Protein AF-A0AAV5C8Y2-F1 (afdb_monomer)

pLDDT: mean 74.1, std 15.69, range [36.94, 90.38]

Mean predicted aligned error: 15.04 Å

Structure (mmCIF, N/CA/C/O backbone):
data_AF-A0AAV5C8Y2-F1
#
_entry.id   AF-A0AAV5C8Y2-F1
#
loop_
_atom_site.group_PDB
_atom_site.id
_atom_site.type_symbol
_atom_site.label_atom_id
_atom_site.label_alt_id
_atom_site.label_comp_id
_atom_site.label_asym_id
_atom_site.label_entity_id
_atom_site.label_seq_id
_atom_site.pdbx_PDB_ins_code
_atom_site.Cartn_x
_atom_site.Cartn_y
_atom_site.Cartn_z
_atom_site.occupancy
_atom_site.B_iso_or_equiv
_atom_site.auth_seq_id
_atom_site.auth_comp_id
_atom_site.auth_asym_id
_atom_site.auth_atom_id
_atom_site.pdbx_PDB_model_num
ATOM 1 N N . MET A 1 1 ? 33.428 60.143 -12.834 1.00 36.94 1 MET A N 1
ATOM 2 C CA . MET A 1 1 ? 32.343 59.243 -12.387 1.00 36.94 1 MET A CA 1
ATOM 3 C C . MET A 1 1 ? 32.954 57.885 -12.082 1.00 36.94 1 MET A C 1
ATOM 5 O O . MET A 1 1 ? 33.354 57.194 -13.006 1.00 36.94 1 MET A O 1
ATOM 9 N N . ALA A 1 2 ? 33.128 57.562 -10.800 1.00 45.06 2 ALA A N 1
ATOM 10 C CA . ALA A 1 2 ? 33.667 56.280 -10.350 1.00 45.06 2 ALA A CA 1
ATOM 11 C C . ALA A 1 2 ? 32.510 55.291 -10.149 1.00 45.06 2 ALA A C 1
ATOM 13 O O . ALA A 1 2 ? 31.563 55.606 -9.432 1.00 45.06 2 ALA A O 1
ATOM 14 N N . LEU A 1 3 ? 32.574 54.118 -10.779 1.00 49.97 3 LEU A N 1
ATOM 15 C CA . LEU A 1 3 ? 31.642 53.020 -10.529 1.00 49.97 3 LEU A CA 1
ATOM 16 C C . LEU A 1 3 ? 32.333 52.011 -9.611 1.00 49.97 3 LEU A C 1
ATOM 18 O O . LEU A 1 3 ? 33.263 51.317 -10.014 1.00 49.97 3 LEU A O 1
ATOM 22 N N . ALA A 1 4 ? 31.891 51.971 -8.356 1.00 48.19 4 ALA A N 1
ATOM 23 C CA . ALA A 1 4 ? 32.294 50.967 -7.385 1.00 48.19 4 ALA A CA 1
ATOM 24 C C . ALA A 1 4 ? 31.597 49.637 -7.712 1.00 48.19 4 ALA A C 1
ATOM 26 O O . ALA A 1 4 ? 30.372 49.545 -7.676 1.00 48.19 4 ALA A O 1
ATOM 27 N N . CYS A 1 5 ? 32.375 48.603 -8.028 1.00 45.62 5 CYS A N 1
ATOM 28 C CA . CYS A 1 5 ? 31.875 47.246 -8.217 1.00 45.62 5 CYS A CA 1
ATOM 29 C C . CYS A 1 5 ? 32.022 46.483 -6.890 1.00 45.62 5 CYS A C 1
ATOM 31 O O . CYS A 1 5 ? 33.102 45.996 -6.562 1.00 45.62 5 CYS A O 1
ATOM 33 N N . ALA A 1 6 ? 30.954 46.421 -6.094 1.00 54.94 6 ALA A N 1
ATOM 34 C CA . ALA A 1 6 ? 30.908 45.626 -4.869 1.00 54.94 6 ALA A CA 1
ATOM 35 C C . ALA A 1 6 ? 30.310 44.245 -5.179 1.00 54.94 6 ALA A C 1
ATOM 37 O O . ALA A 1 6 ? 29.100 44.099 -5.338 1.00 54.94 6 ALA A O 1
ATOM 38 N N . SER A 1 7 ? 3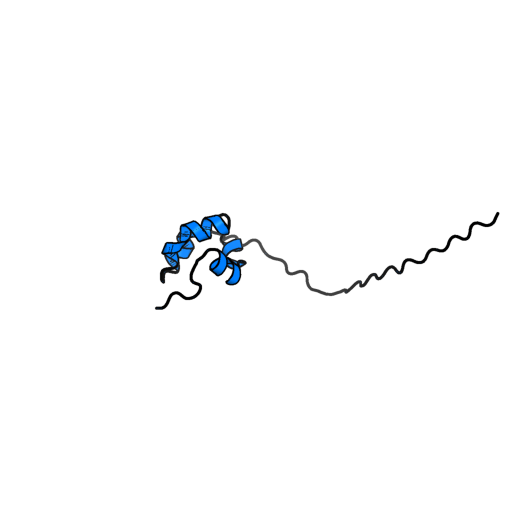1.155 43.217 -5.265 1.00 53.38 7 SER A N 1
ATOM 39 C CA . SER A 1 7 ? 30.721 41.821 -5.351 1.00 53.38 7 SER A CA 1
ATOM 40 C C . SER A 1 7 ? 30.744 41.193 -3.956 1.00 53.38 7 SER A C 1
ATOM 42 O O . SER A 1 7 ? 31.780 40.796 -3.434 1.00 53.38 7 SER A O 1
ATOM 44 N N . HIS A 1 8 ? 29.574 41.119 -3.325 1.00 55.69 8 HIS A N 1
ATOM 45 C CA . HIS A 1 8 ? 29.351 40.314 -2.127 1.00 55.69 8 HIS A CA 1
ATOM 46 C C . HIS A 1 8 ? 28.240 39.310 -2.411 1.00 55.69 8 HIS A C 1
ATOM 48 O O . HIS A 1 8 ? 27.062 39.587 -2.221 1.00 55.69 8 HIS A O 1
ATOM 54 N N . THR A 1 9 ? 28.621 38.113 -2.843 1.00 52.59 9 THR A N 1
ATOM 55 C CA . THR A 1 9 ? 27.779 36.925 -2.690 1.00 52.59 9 THR A CA 1
ATOM 56 C C . THR A 1 9 ? 28.659 35.785 -2.196 1.00 52.59 9 THR A C 1
ATOM 58 O O . THR A 1 9 ? 29.481 35.223 -2.916 1.00 52.59 9 THR A O 1
ATOM 61 N N . ARG A 1 10 ? 28.519 35.484 -0.899 1.00 53.38 10 ARG A N 1
ATOM 62 C CA . ARG A 1 10 ? 29.100 34.310 -0.244 1.00 53.38 10 ARG A CA 1
ATOM 63 C C . ARG A 1 10 ? 28.667 33.059 -1.002 1.00 53.38 10 ARG A C 1
ATOM 65 O O . ARG A 1 10 ? 27.526 32.617 -0.892 1.00 53.38 10 ARG A O 1
ATOM 72 N N . ARG A 1 11 ? 29.602 32.461 -1.731 1.00 49.09 11 ARG A N 1
ATOM 73 C CA . ARG A 1 11 ? 29.473 31.116 -2.283 1.00 49.09 11 ARG A CA 1
ATOM 74 C C . ARG A 1 11 ? 29.701 30.119 -1.141 1.00 49.09 11 ARG A C 1
ATOM 76 O O . ARG A 1 11 ? 30.822 29.686 -0.901 1.00 49.09 11 ARG A O 1
ATOM 83 N N . LEU A 1 12 ? 28.648 29.797 -0.390 1.00 55.62 12 LEU A N 1
ATOM 84 C CA . LEU A 1 12 ? 28.651 28.668 0.547 1.00 55.62 12 LEU A CA 1
ATOM 85 C C . LEU A 1 12 ? 28.604 27.365 -0.264 1.00 55.62 12 LEU A C 1
ATOM 87 O O . LEU A 1 12 ? 27.549 26.775 -0.468 1.00 55.62 12 LEU A O 1
ATOM 91 N N . LEU A 1 13 ? 29.762 26.934 -0.767 1.00 51.81 13 LEU A N 1
ATOM 92 C CA . LEU A 1 13 ? 29.957 25.565 -1.235 1.00 51.81 13 LEU A CA 1
ATOM 93 C C . LEU A 1 13 ? 30.261 24.694 -0.015 1.00 51.81 13 LEU A C 1
ATOM 95 O O . LEU A 1 13 ? 31.416 24.524 0.368 1.00 51.81 13 LEU A O 1
ATOM 99 N N . LEU A 1 14 ? 29.216 24.137 0.599 1.00 54.47 14 LEU A N 1
ATOM 100 C CA . LEU A 1 14 ? 29.359 22.980 1.481 1.00 54.47 14 LEU A CA 1
ATOM 101 C C . LEU A 1 14 ? 29.581 21.741 0.598 1.00 54.47 14 LEU A C 1
ATOM 103 O O . LEU A 1 14 ? 28.663 20.981 0.297 1.00 54.47 14 LEU A O 1
ATOM 107 N N . ALA A 1 15 ? 30.817 21.570 0.131 1.00 50.53 15 ALA A N 1
ATOM 108 C CA . ALA A 1 15 ? 31.279 20.330 -0.477 1.00 50.53 15 ALA A CA 1
ATOM 109 C C . ALA A 1 15 ? 31.531 19.304 0.639 1.00 50.53 15 ALA A C 1
ATOM 111 O O . ALA A 1 15 ? 32.650 19.136 1.118 1.00 50.53 15 ALA A O 1
ATOM 112 N N . GLY A 1 16 ? 30.464 18.644 1.089 1.00 53.25 16 GLY A N 1
ATOM 113 C CA . GLY A 1 16 ? 30.563 17.446 1.917 1.00 53.25 16 GLY A CA 1
ATOM 114 C C . GLY A 1 16 ? 31.036 16.273 1.062 1.00 53.25 16 GLY A C 1
ATOM 115 O O . GLY A 1 16 ? 30.231 15.603 0.420 1.00 53.25 16 GLY A O 1
ATOM 116 N N . ALA A 1 17 ? 32.348 16.054 1.023 1.00 58.81 17 ALA A N 1
ATOM 117 C CA . ALA A 1 17 ? 32.953 14.852 0.471 1.00 58.81 17 ALA A CA 1
ATOM 118 C C . ALA A 1 17 ? 32.629 13.639 1.365 1.00 58.81 17 ALA A C 1
ATOM 120 O O . ALA A 1 17 ? 32.839 13.698 2.574 1.00 58.81 17 ALA A O 1
ATOM 121 N N . GLY A 1 18 ? 32.168 12.532 0.767 1.00 60.06 18 GLY A N 1
ATOM 122 C CA . GLY A 1 18 ? 32.279 11.204 1.386 1.00 60.06 18 GLY A CA 1
ATOM 123 C C . GLY A 1 18 ? 30.998 10.472 1.800 1.00 60.06 18 GLY A C 1
ATOM 124 O O . GLY A 1 18 ? 31.039 9.730 2.775 1.00 60.06 18 GLY A O 1
ATOM 125 N N . ALA A 1 19 ? 29.879 10.599 1.079 1.00 64.00 19 ALA A N 1
ATOM 126 C CA . ALA A 1 19 ? 28.808 9.599 1.179 1.00 64.00 19 ALA A CA 1
ATOM 127 C C . ALA A 1 19 ? 28.992 8.540 0.071 1.00 64.00 19 ALA A C 1
ATOM 129 O O . ALA A 1 19 ? 29.048 8.920 -1.102 1.00 64.00 19 ALA A O 1
ATOM 130 N N . PRO A 1 20 ? 29.094 7.232 0.384 1.00 63.56 20 PRO A N 1
ATOM 131 C CA . PRO A 1 20 ? 29.174 6.201 -0.644 1.00 63.56 20 PRO A CA 1
ATOM 132 C C . PRO A 1 20 ? 27.894 6.222 -1.486 1.00 63.56 20 PRO A C 1
ATOM 134 O O . PRO A 1 20 ? 26.782 6.131 -0.958 1.00 63.56 20 PRO A O 1
ATOM 137 N N . ALA A 1 21 ? 28.050 6.352 -2.804 1.00 70.19 21 ALA A N 1
ATOM 138 C CA . ALA A 1 21 ? 26.946 6.223 -3.741 1.00 70.19 21 ALA A CA 1
ATOM 139 C C . ALA A 1 21 ? 26.392 4.796 -3.633 1.00 70.19 21 ALA A C 1
ATOM 141 O O . ALA A 1 21 ? 27.073 3.825 -3.964 1.00 70.19 21 ALA A O 1
ATOM 142 N N . ARG A 1 22 ? 25.164 4.649 -3.122 1.00 68.00 22 ARG A N 1
ATOM 143 C CA . ARG A 1 22 ? 24.482 3.353 -3.109 1.00 68.00 22 ARG A CA 1
ATOM 144 C C . ARG A 1 22 ? 24.160 2.970 -4.553 1.00 68.00 22 ARG A C 1
ATOM 146 O O . ARG A 1 22 ? 23.267 3.553 -5.159 1.00 68.00 22 ARG A O 1
ATOM 153 N N . PHE A 1 23 ? 24.899 2.008 -5.101 1.00 66.62 23 PHE A N 1
ATOM 154 C CA . PHE A 1 23 ? 24.578 1.397 -6.385 1.00 66.62 23 PHE A CA 1
ATOM 155 C C . PHE A 1 23 ? 23.385 0.459 -6.204 1.00 66.62 23 PHE A C 1
ATOM 157 O O . PHE A 1 23 ? 23.471 -0.557 -5.515 1.00 66.62 23 PHE A O 1
ATOM 164 N N . PHE A 1 24 ? 22.256 0.805 -6.817 1.00 64.62 24 PHE A N 1
ATOM 165 C CA . PHE A 1 24 ? 21.115 -0.093 -6.929 1.00 64.62 24 PHE A CA 1
ATOM 166 C C . PHE A 1 24 ? 21.300 -0.935 -8.194 1.00 64.62 24 PHE A C 1
ATOM 168 O O . PHE A 1 24 ? 21.135 -0.439 -9.305 1.00 64.62 24 PHE A O 1
ATOM 175 N N . HIS A 1 25 ? 21.678 -2.204 -8.037 1.00 69.88 25 HIS A N 1
ATOM 176 C CA . HIS A 1 25 ? 21.660 -3.152 -9.150 1.00 69.88 25 HIS A CA 1
ATOM 177 C C . HIS A 1 25 ? 20.210 -3.453 -9.542 1.00 69.88 25 HIS A C 1
ATOM 179 O O . HIS A 1 25 ? 19.403 -3.829 -8.686 1.00 69.88 25 HIS A O 1
ATOM 185 N N . ALA A 1 26 ? 19.892 -3.312 -10.833 1.00 63.62 26 ALA A N 1
ATOM 186 C CA . ALA A 1 26 ? 18.620 -3.760 -11.386 1.00 63.62 26 ALA A CA 1
ATOM 187 C C . ALA A 1 26 ? 18.480 -5.268 -11.139 1.00 63.62 26 ALA A C 1
ATOM 189 O O . ALA A 1 26 ? 19.334 -6.052 -11.552 1.00 63.62 26 ALA A O 1
ATOM 190 N N . GLN A 1 27 ? 17.441 -5.660 -10.403 1.00 63.44 27 GLN A N 1
ATOM 191 C CA . GLN A 1 27 ? 17.232 -7.051 -10.022 1.00 63.44 27 GLN A CA 1
ATOM 192 C C . GLN A 1 27 ? 16.656 -7.822 -11.222 1.00 63.44 27 GLN A C 1
ATOM 194 O O . GLN A 1 27 ? 15.560 -7.490 -11.677 1.00 63.44 27 GLN A O 1
ATOM 199 N N . PRO A 1 28 ? 17.343 -8.864 -11.727 1.00 56.94 28 PRO A N 1
ATOM 200 C CA . PRO A 1 28 ? 16.884 -9.637 -12.886 1.00 56.94 28 PRO A CA 1
ATOM 201 C C . PRO A 1 28 ? 15.614 -10.457 -12.598 1.00 56.94 28 PRO A C 1
ATOM 203 O O . PRO A 1 28 ? 14.965 -10.933 -13.522 1.00 56.94 28 PRO A O 1
ATOM 206 N N . TYR A 1 29 ? 15.222 -10.578 -11.327 1.00 54.28 29 TYR A N 1
ATOM 207 C CA . TYR A 1 29 ? 14.047 -11.323 -10.863 1.00 54.28 29 TYR A CA 1
ATOM 208 C C . TYR A 1 29 ? 12.833 -10.433 -10.602 1.00 54.28 29 TYR A C 1
ATOM 210 O O . TYR A 1 29 ? 11.950 -10.813 -9.835 1.00 54.28 29 TYR A O 1
ATOM 218 N N . GLN A 1 30 ? 12.773 -9.243 -11.204 1.00 57.00 30 GLN A N 1
ATOM 219 C CA . GLN A 1 30 ? 11.587 -8.395 -11.150 1.00 57.00 30 GLN A CA 1
ATOM 220 C C . GLN A 1 30 ? 10.466 -9.014 -12.005 1.00 57.00 30 GLN A C 1
ATOM 222 O O . GLN A 1 30 ? 10.041 -8.451 -13.014 1.00 57.00 30 GLN A O 1
ATOM 227 N N . ALA A 1 31 ? 9.987 -10.196 -11.613 1.00 59.19 31 ALA A N 1
ATOM 228 C CA . ALA A 1 31 ? 8.673 -10.666 -11.998 1.00 59.19 31 ALA A CA 1
ATOM 229 C C . ALA A 1 31 ? 7.705 -9.545 -11.609 1.00 59.19 31 ALA A C 1
ATOM 231 O O . ALA A 1 31 ? 7.630 -9.147 -10.444 1.00 59.19 31 ALA A O 1
ATOM 232 N N . LYS A 1 32 ? 7.057 -8.946 -12.610 1.00 70.69 32 LYS A N 1
ATOM 233 C CA . LYS A 1 32 ? 6.081 -7.874 -12.415 1.00 70.69 32 LYS A CA 1
ATOM 234 C C . LYS A 1 32 ? 4.826 -8.496 -11.821 1.00 70.69 32 LYS A C 1
ATOM 236 O O . LYS A 1 32 ? 3.869 -8.760 -12.534 1.00 70.69 32 LYS A O 1
ATOM 241 N N . VAL A 1 33 ? 4.875 -8.766 -10.522 1.00 76.31 33 VAL A N 1
ATOM 242 C CA . VAL A 1 33 ? 3.693 -9.117 -9.744 1.00 76.31 33 VAL A CA 1
ATOM 243 C C . VAL A 1 33 ? 2.798 -7.884 -9.743 1.00 76.31 33 VAL A C 1
ATOM 245 O O . VAL A 1 33 ? 3.241 -6.787 -9.380 1.00 76.31 33 VAL A O 1
ATOM 248 N N . GLY A 1 34 ? 1.565 -8.051 -10.219 1.00 86.06 34 GLY A N 1
ATOM 249 C CA . GLY A 1 34 ? 0.574 -6.982 -10.206 1.00 86.06 34 GLY A CA 1
ATOM 250 C C . GLY A 1 34 ? 0.241 -6.573 -8.773 1.00 86.06 34 GLY A C 1
ATOM 251 O O . GLY A 1 34 ? 0.331 -7.380 -7.848 1.00 86.06 34 GLY A O 1
ATOM 252 N N . VAL A 1 35 ? -0.171 -5.320 -8.572 1.00 88.62 35 VAL A N 1
ATOM 253 C CA . VAL A 1 35 ? -0.566 -4.835 -7.238 1.00 88.62 35 VAL A CA 1
ATOM 254 C C . VAL A 1 35 ? -1.707 -5.682 -6.671 1.00 88.62 35 VAL A C 1
ATOM 256 O O . VAL A 1 35 ? -1.648 -6.085 -5.514 1.00 88.62 35 VAL A O 1
ATOM 259 N N . VAL A 1 36 ? -2.705 -6.013 -7.491 1.00 89.81 36 VAL A N 1
ATOM 260 C CA . VAL A 1 36 ? -3.848 -6.843 -7.078 1.00 89.81 36 VAL A CA 1
ATOM 261 C C . VAL A 1 36 ? -3.416 -8.254 -6.694 1.00 89.81 36 VAL A C 1
ATOM 263 O O . VAL A 1 36 ? -3.816 -8.761 -5.652 1.00 89.81 36 VAL A O 1
ATOM 266 N N . GLU A 1 37 ? -2.563 -8.875 -7.501 1.00 90.19 37 GLU A N 1
ATOM 267 C CA . GLU A 1 37 ? -2.074 -10.234 -7.263 1.00 90.19 37 GLU A CA 1
ATOM 268 C C . GLU A 1 37 ? -1.236 -10.313 -5.980 1.00 90.19 37 GLU A C 1
ATOM 270 O O . GLU A 1 37 ? -1.410 -11.222 -5.169 1.00 90.19 37 GLU A O 1
ATOM 275 N N . PHE A 1 38 ? -0.404 -9.298 -5.736 1.00 90.00 38 PHE A N 1
ATOM 276 C CA . PHE A 1 38 ? 0.342 -9.156 -4.490 1.00 90.00 38 PHE A CA 1
ATOM 277 C C . PHE A 1 38 ? -0.580 -9.017 -3.275 1.00 90.00 38 PHE A C 1
ATOM 279 O O . PHE A 1 38 ? -0.397 -9.724 -2.287 1.00 90.00 38 PHE A O 1
ATOM 286 N N . LEU A 1 39 ? -1.581 -8.133 -3.341 1.00 90.38 39 LEU A N 1
ATOM 287 C CA . LEU A 1 39 ? -2.517 -7.910 -2.235 1.00 90.38 39 LEU A CA 1
ATOM 288 C C . LEU A 1 39 ? -3.367 -9.154 -1.940 1.00 90.38 39 LEU A C 1
ATOM 290 O O . LEU A 1 39 ? -3.556 -9.491 -0.773 1.00 90.38 39 LEU A O 1
ATOM 294 N N . ASN A 1 40 ? -3.791 -9.885 -2.973 1.00 89.88 40 ASN A N 1
ATOM 295 C CA . ASN A 1 40 ? -4.490 -11.164 -2.819 1.00 89.88 40 ASN A CA 1
ATOM 296 C C . ASN A 1 40 ? -3.617 -12.229 -2.134 1.00 89.88 40 ASN A C 1
ATOM 298 O O . ASN A 1 40 ? -4.136 -13.056 -1.390 1.00 89.88 40 ASN A O 1
ATOM 302 N N . GLY A 1 41 ? -2.297 -12.198 -2.349 1.00 89.38 41 GLY A N 1
ATOM 303 C CA . GLY A 1 41 ? -1.347 -13.079 -1.664 1.00 89.38 41 GLY A CA 1
ATOM 304 C C . GLY A 1 41 ? -1.095 -12.723 -0.192 1.00 89.38 41 GLY A C 1
ATOM 305 O O . GLY A 1 41 ? -0.674 -13.590 0.572 1.00 89.38 41 GLY A O 1
ATOM 306 N N . ILE A 1 42 ? -1.349 -11.475 0.226 1.00 88.56 42 ILE A N 1
ATOM 307 C CA . ILE A 1 42 ? -1.227 -11.050 1.633 1.00 88.56 42 ILE A CA 1
ATOM 308 C C . ILE A 1 42 ? -2.418 -11.546 2.462 1.00 88.56 42 ILE A C 1
ATOM 310 O O . ILE A 1 42 ? -2.228 -12.010 3.591 1.00 88.56 42 ILE A O 1
ATOM 314 N N . GLY A 1 43 ? -3.633 -11.428 1.918 1.00 83.06 43 GLY A N 1
ATOM 315 C CA . GLY A 1 43 ? -4.874 -11.740 2.626 1.00 83.06 43 GLY A CA 1
ATOM 316 C C . GLY A 1 43 ? -5.190 -10.762 3.768 1.00 83.06 43 GLY A C 1
ATOM 317 O O . GLY A 1 43 ? -4.693 -9.635 3.815 1.00 83.06 43 GLY A O 1
ATOM 318 N N . LYS A 1 44 ? -5.986 -11.222 4.744 1.00 82.94 44 LYS A N 1
ATOM 319 C CA . LYS A 1 44 ? -6.455 -10.434 5.906 1.00 82.94 44 LYS A CA 1
ATOM 320 C C . LYS A 1 44 ? -7.380 -9.278 5.521 1.00 82.94 44 LYS A C 1
ATOM 322 O O . LYS A 1 44 ? -7.375 -8.241 6.171 1.00 82.94 44 LYS A O 1
ATOM 327 N N . GLY A 1 45 ? -8.167 -9.427 4.459 1.00 84.06 45 GLY A N 1
ATOM 328 C CA . GLY A 1 45 ? -9.163 -8.436 4.059 1.00 84.06 45 GLY A CA 1
ATOM 329 C C . GLY A 1 45 ? -8.603 -7.228 3.304 1.00 84.06 45 GLY A C 1
ATOM 330 O O . GLY A 1 45 ? -9.392 -6.392 2.858 1.00 84.06 45 GLY A O 1
ATOM 331 N N . VAL A 1 46 ? -7.285 -7.137 3.087 1.00 86.44 46 VAL A N 1
ATOM 332 C CA . VAL A 1 46 ? -6.677 -6.069 2.271 1.00 86.44 46 VAL A CA 1
ATOM 333 C C . VAL A 1 46 ? -7.065 -6.198 0.793 1.00 86.44 46 VAL A C 1
ATOM 335 O O . VAL A 1 46 ? -7.208 -5.197 0.086 1.00 86.44 46 VAL A O 1
ATOM 338 N N . GLU A 1 47 ? -7.319 -7.427 0.343 1.00 88.94 47 GLU A N 1
ATOM 339 C CA . GLU A 1 47 ? -7.791 -7.7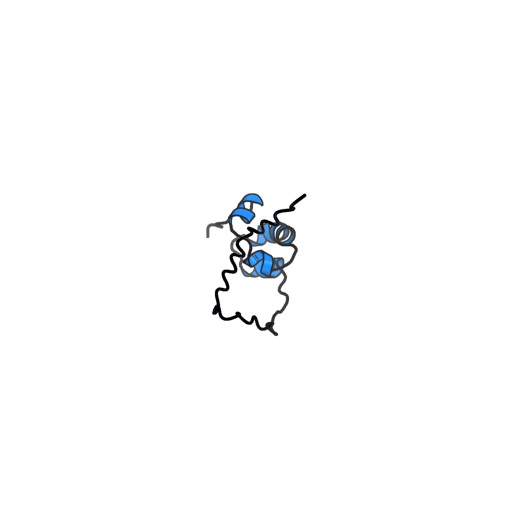86 -0.993 1.00 88.94 47 GLU A CA 1
ATOM 340 C C . GLU A 1 47 ? -9.110 -7.087 -1.356 1.00 88.94 47 GLU A C 1
ATOM 342 O O . GLU A 1 47 ? -9.313 -6.691 -2.504 1.00 88.94 47 GLU A O 1
ATOM 347 N N . THR A 1 48 ? -9.970 -6.812 -0.369 1.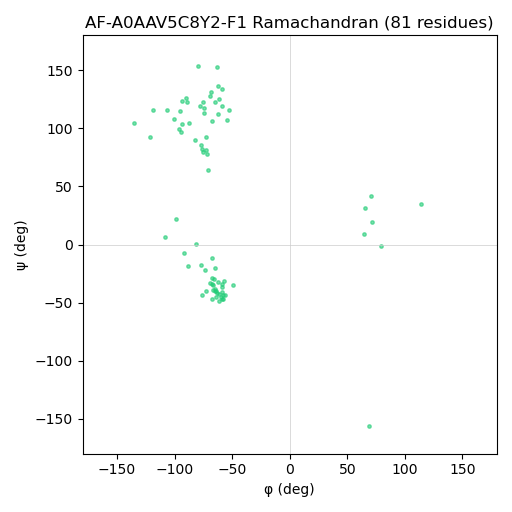00 88.94 48 THR A N 1
ATOM 348 C CA . THR A 1 48 ? -11.247 -6.103 -0.579 1.00 88.94 48 THR A CA 1
ATOM 349 C C . THR A 1 48 ? -11.0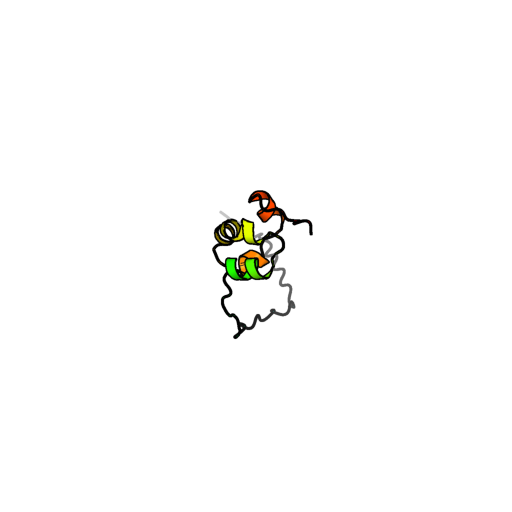58 -4.656 -1.044 1.00 88.94 48 THR A C 1
ATOM 351 O O . THR A 1 48 ? -11.958 -4.054 -1.636 1.00 88.94 48 THR A O 1
ATOM 354 N N . HIS A 1 49 ? -9.873 -4.088 -0.812 1.00 89.50 49 HIS A N 1
ATOM 355 C CA . HIS A 1 49 ? -9.504 -2.734 -1.209 1.00 89.50 49 HIS A CA 1
ATOM 356 C C . HIS A 1 49 ? -8.490 -2.701 -2.359 1.00 89.50 49 HIS A C 1
ATOM 358 O O . HIS A 1 49 ? -8.032 -1.614 -2.724 1.00 89.50 49 HIS A O 1
ATOM 364 N N . ALA A 1 50 ? -8.162 -3.850 -2.959 1.00 89.19 50 ALA A N 1
ATOM 365 C CA . ALA A 1 50 ? -7.091 -3.965 -3.943 1.00 89.19 50 ALA A CA 1
ATOM 366 C C . ALA A 1 50 ? -7.256 -3.016 -5.138 1.00 89.19 50 ALA A C 1
ATOM 368 O O . ALA A 1 50 ? -6.304 -2.324 -5.487 1.00 89.19 50 ALA A O 1
ATOM 369 N N . ALA A 1 51 ? -8.467 -2.891 -5.691 1.00 89.31 51 ALA A N 1
ATOM 370 C CA . ALA A 1 51 ? -8.740 -1.990 -6.815 1.00 89.31 51 ALA A CA 1
ATOM 371 C C . ALA A 1 51 ? -8.475 -0.509 -6.472 1.00 89.31 51 ALA A C 1
ATOM 373 O O . ALA A 1 51 ? -7.841 0.210 -7.239 1.00 89.31 51 ALA A O 1
ATOM 374 N N . LYS A 1 52 ? -8.890 -0.058 -5.279 1.00 90.06 52 LYS A N 1
ATOM 375 C CA . LYS A 1 52 ? -8.659 1.325 -4.820 1.00 90.06 52 LYS A CA 1
ATOM 376 C C . LYS A 1 52 ? -7.177 1.602 -4.585 1.00 90.06 52 LYS A C 1
ATOM 378 O O . LYS A 1 52 ? -6.692 2.697 -4.860 1.00 90.06 52 LYS A O 1
ATOM 383 N N . ILE A 1 53 ? -6.463 0.619 -4.038 1.00 89.88 53 ILE A N 1
ATOM 384 C CA . ILE A 1 53 ? -5.025 0.719 -3.789 1.00 89.88 53 ILE A CA 1
ATOM 385 C C . ILE A 1 53 ? -4.273 0.767 -5.117 1.00 89.88 53 ILE A C 1
ATOM 387 O O . ILE A 1 53 ? -3.420 1.634 -5.291 1.00 89.88 53 ILE A O 1
ATOM 391 N N . GLU A 1 54 ? -4.609 -0.117 -6.054 1.00 89.75 54 GLU A N 1
ATOM 392 C CA . GLU A 1 54 ? -4.010 -0.170 -7.384 1.00 89.75 54 GLU A CA 1
ATOM 393 C C . GLU A 1 54 ? -4.179 1.148 -8.145 1.00 89.75 54 GLU A C 1
ATOM 395 O O . GLU A 1 54 ? -3.192 1.678 -8.662 1.00 89.75 54 GLU A O 1
ATOM 400 N N . GLU A 1 55 ? -5.387 1.717 -8.145 1.00 90.25 55 GLU A N 1
ATOM 401 C CA . GLU A 1 55 ? -5.667 3.022 -8.750 1.00 90.25 55 GLU A CA 1
ATOM 402 C C . GLU A 1 55 ? -4.827 4.133 -8.098 1.00 90.25 55 GLU A C 1
ATOM 404 O O . GLU A 1 55 ? -4.178 4.924 -8.785 1.00 90.25 55 GLU A O 1
ATOM 409 N N . ALA A 1 56 ? -4.753 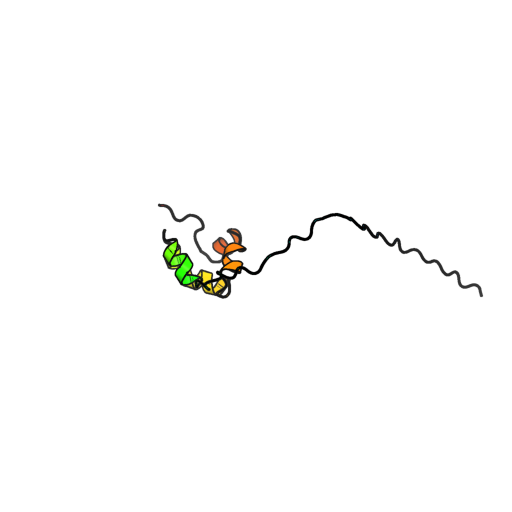4.155 -6.763 1.00 88.06 56 ALA A N 1
ATOM 410 C CA . ALA A 1 56 ? -4.021 5.184 -6.029 1.00 88.06 56 ALA A CA 1
ATOM 411 C C . ALA A 1 56 ? -2.493 5.101 -6.195 1.00 88.06 56 ALA A C 1
ATOM 413 O O . ALA A 1 56 ? -1.807 6.130 -6.173 1.00 88.06 56 ALA A O 1
ATOM 414 N N . VAL A 1 57 ? -1.939 3.894 -6.333 1.00 87.00 57 VAL A N 1
ATOM 415 C CA . VAL A 1 57 ? -0.492 3.682 -6.515 1.00 87.00 57 VAL A CA 1
ATOM 416 C C . VAL A 1 57 ? -0.083 3.637 -7.991 1.00 87.00 57 VAL A C 1
ATOM 418 O O . VAL A 1 57 ? 1.114 3.649 -8.293 1.00 87.00 57 VAL A O 1
ATOM 421 N N . GLY A 1 58 ? -1.057 3.642 -8.906 1.00 85.75 58 GLY A N 1
ATOM 422 C CA 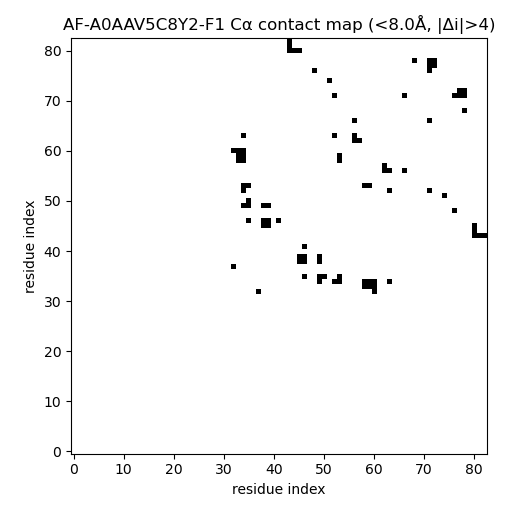. GLY A 1 58 ? -0.857 3.621 -10.353 1.00 85.75 58 GLY A CA 1
ATOM 423 C C . GLY A 1 58 ? -0.330 2.282 -10.863 1.00 85.75 58 GLY A C 1
ATOM 424 O O . GLY A 1 58 ? 0.609 2.266 -11.659 1.00 85.75 58 GLY A O 1
ATOM 425 N N . GLY A 1 59 ? -0.851 1.167 -10.342 1.00 83.88 59 GLY A N 1
ATOM 426 C CA . GLY A 1 59 ? -0.456 -0.185 -10.761 1.00 83.88 59 GLY A CA 1
ATOM 427 C C . GLY A 1 59 ? 1.001 -0.557 -10.466 1.00 83.88 59 GLY A C 1
ATOM 428 O O . GLY A 1 59 ? 1.479 -1.591 -10.925 1.00 83.88 59 GLY A O 1
ATOM 429 N N . ASN A 1 60 ? 1.733 0.272 -9.714 1.00 85.69 60 ASN A N 1
ATOM 430 C CA . ASN A 1 60 ? 3.148 0.060 -9.439 1.00 85.69 60 ASN A CA 1
ATOM 431 C C . ASN A 1 60 ? 3.373 -0.408 -7.998 1.00 85.69 60 ASN A C 1
ATOM 433 O O . ASN A 1 60 ? 3.171 0.343 -7.040 1.00 85.69 60 ASN A O 1
ATOM 437 N N . LEU A 1 61 ? 3.877 -1.634 -7.861 1.00 86.62 61 LEU A N 1
ATOM 438 C CA . LEU A 1 61 ? 4.196 -2.244 -6.574 1.00 86.62 61 LEU A CA 1
ATOM 439 C C . LEU A 1 61 ? 5.217 -1.423 -5.774 1.00 86.62 61 LEU A C 1
ATOM 441 O O . LEU A 1 61 ? 5.089 -1.286 -4.562 1.00 86.62 61 LEU A O 1
ATOM 445 N N . GLN A 1 62 ? 6.199 -0.805 -6.433 1.00 84.62 62 GLN A N 1
ATOM 446 C CA . GLN A 1 62 ? 7.187 0.015 -5.733 1.00 84.62 62 GLN A CA 1
ATOM 447 C C . GLN A 1 62 ? 6.532 1.240 -5.080 1.00 84.62 62 GLN A C 1
ATOM 449 O O . GLN A 1 62 ? 6.828 1.570 -3.933 1.00 84.62 62 GLN A O 1
ATOM 454 N N . ARG A 1 63 ? 5.572 1.870 -5.768 1.00 86.44 63 ARG A N 1
ATOM 455 C CA . ARG A 1 63 ? 4.806 2.982 -5.193 1.00 86.44 63 ARG A CA 1
ATOM 456 C C . ARG A 1 63 ? 3.925 2.532 -4.040 1.00 86.44 63 ARG A C 1
ATOM 458 O O . AR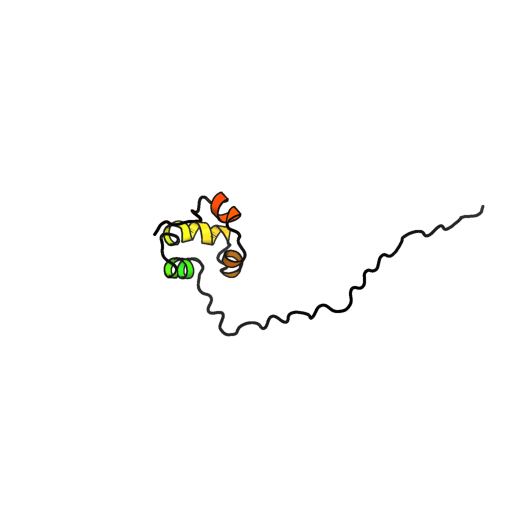G A 1 63 ? 3.784 3.286 -3.083 1.00 86.44 63 ARG A O 1
ATOM 465 N N . LEU A 1 64 ? 3.369 1.324 -4.100 1.00 89.19 64 LEU A N 1
ATOM 466 C CA . LEU A 1 64 ? 2.664 0.715 -2.972 1.00 89.19 64 LEU A CA 1
ATOM 467 C C . LEU A 1 64 ? 3.584 0.572 -1.749 1.00 89.19 64 LEU A C 1
ATOM 469 O O . LEU A 1 64 ? 3.208 1.017 -0.667 1.00 89.19 64 LEU A O 1
ATOM 473 N N . LEU A 1 65 ? 4.806 0.062 -1.923 1.00 87.50 65 LEU A N 1
ATOM 474 C CA . LEU A 1 65 ? 5.777 -0.111 -0.832 1.00 87.50 65 LEU A CA 1
ATOM 475 C C . LEU A 1 65 ? 6.290 1.220 -0.254 1.00 87.50 65 LEU A C 1
ATOM 477 O O . LEU A 1 65 ? 6.535 1.331 0.945 1.00 87.50 65 LEU A O 1
ATOM 481 N N . GLU A 1 66 ? 6.434 2.248 -1.089 1.00 88.62 66 GLU A N 1
ATOM 482 C CA . GLU A 1 66 ? 6.840 3.592 -0.655 1.00 88.62 66 GLU A CA 1
ATOM 483 C C . GLU A 1 66 ? 5.689 4.379 0.006 1.00 88.62 66 GLU A C 1
ATOM 485 O O . GLU A 1 66 ? 5.911 5.383 0.698 1.00 88.62 66 GLU A O 1
ATOM 490 N N . THR A 1 67 ? 4.440 3.950 -0.198 1.00 88.25 67 THR A N 1
ATOM 491 C CA . THR A 1 67 ? 3.255 4.655 0.294 1.00 88.25 67 THR A CA 1
ATOM 492 C C . THR A 1 67 ? 3.081 4.455 1.798 1.00 88.25 67 THR A C 1
ATOM 494 O O . THR A 1 67 ? 2.943 3.350 2.308 1.00 88.25 67 THR A O 1
ATOM 497 N N . ARG A 1 68 ? 3.035 5.570 2.536 1.00 87.44 68 ARG A N 1
ATOM 498 C CA . ARG A 1 68 ? 2.838 5.569 3.994 1.00 87.44 68 ARG A CA 1
ATOM 499 C C . ARG A 1 68 ? 1.369 5.381 4.383 1.00 87.44 68 ARG A C 1
ATOM 501 O O . ARG A 1 68 ? 0.472 5.859 3.689 1.00 87.44 68 ARG A O 1
ATOM 508 N N . THR A 1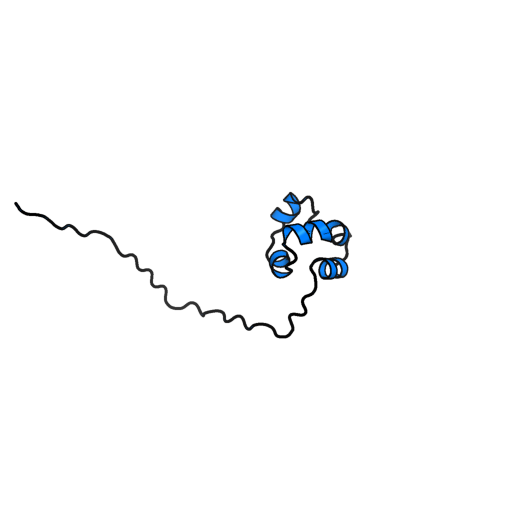 69 ? 1.138 4.831 5.576 1.00 84.44 69 THR A N 1
ATOM 509 C CA . THR A 1 69 ? -0.190 4.571 6.178 1.00 84.44 69 THR A CA 1
ATOM 510 C C . THR A 1 69 ? -1.151 5.763 6.142 1.00 84.44 69 THR A C 1
ATOM 512 O O . THR A 1 69 ? -2.344 5.585 5.919 1.00 84.44 69 THR A O 1
ATOM 515 N N . LEU A 1 70 ? -0.657 7.000 6.284 1.00 87.56 70 LEU A N 1
ATOM 516 C CA . LEU A 1 70 ? -1.493 8.206 6.201 1.00 87.56 70 LEU A CA 1
ATOM 517 C C . LEU A 1 70 ? -2.230 8.333 4.854 1.00 87.56 70 LEU A C 1
ATOM 519 O O . LEU A 1 70 ? -3.348 8.842 4.816 1.00 87.56 70 LEU A O 1
ATOM 523 N N . ARG A 1 71 ? -1.622 7.881 3.750 1.00 86.31 71 ARG A N 1
ATOM 524 C CA . ARG A 1 71 ? -2.255 7.906 2.423 1.00 86.31 71 ARG A CA 1
ATOM 525 C C . ARG A 1 71 ? -3.360 6.856 2.315 1.00 86.31 71 ARG A C 1
ATOM 527 O O . ARG A 1 71 ? -4.428 7.184 1.819 1.00 86.31 71 ARG A O 1
ATOM 534 N N . PHE A 1 72 ? -3.157 5.662 2.869 1.00 86.94 72 PHE A N 1
ATOM 535 C CA . PHE A 1 72 ? -4.191 4.623 2.923 1.00 86.94 72 PHE A CA 1
ATOM 536 C C . PHE A 1 72 ? -5.408 5.044 3.750 1.00 86.94 72 PHE A C 1
ATOM 538 O O . PHE A 1 72 ? -6.535 4.895 3.284 1.00 86.94 72 PHE A O 1
ATOM 545 N N . LYS A 1 73 ? -5.197 5.702 4.899 1.00 86.38 73 LYS A N 1
ATOM 546 C CA . LYS A 1 73 ? -6.304 6.260 5.700 1.00 86.38 73 LYS A CA 1
ATOM 547 C C . LYS A 1 73 ? -7.141 7.275 4.920 1.00 86.38 73 LYS A C 1
ATOM 549 O O . LYS A 1 73 ? -8.362 7.253 5.009 1.00 86.38 73 LYS A O 1
ATOM 554 N N . LYS A 1 74 ? -6.500 8.146 4.130 1.00 87.62 74 LYS A N 1
ATOM 555 C CA . LYS A 1 74 ? -7.203 9.123 3.274 1.00 87.62 74 LYS A CA 1
ATOM 556 C C . LYS A 1 74 ? -8.019 8.463 2.163 1.00 87.62 74 LYS A C 1
ATOM 558 O O . LYS A 1 74 ? -9.033 9.015 1.760 1.00 87.62 74 LYS A O 1
ATOM 563 N N . LEU A 1 75 ? -7.589 7.294 1.694 1.00 85.50 75 LEU A N 1
ATOM 564 C CA . LEU A 1 75 ? -8.304 6.483 0.706 1.00 85.50 75 LEU A CA 1
ATOM 565 C C . LEU A 1 75 ? -9.427 5.637 1.336 1.00 85.50 75 LEU A C 1
ATOM 567 O O . LEU A 1 75 ? -10.105 4.893 0.630 1.00 85.50 75 LEU A O 1
ATOM 571 N N . GLY A 1 76 ? -9.625 5.735 2.656 1.00 83.56 76 GLY A N 1
ATOM 572 C CA . GLY A 1 76 ? -10.606 4.937 3.388 1.00 83.56 76 GLY A CA 1
ATOM 573 C C . GLY A 1 76 ? -10.215 3.464 3.531 1.00 83.56 76 GLY A C 1
ATOM 574 O O . GLY A 1 76 ? -11.088 2.638 3.772 1.00 83.56 76 GLY A O 1
ATOM 575 N N . VAL A 1 77 ? -8.931 3.128 3.364 1.00 85.81 77 VAL A N 1
ATOM 576 C CA . VAL A 1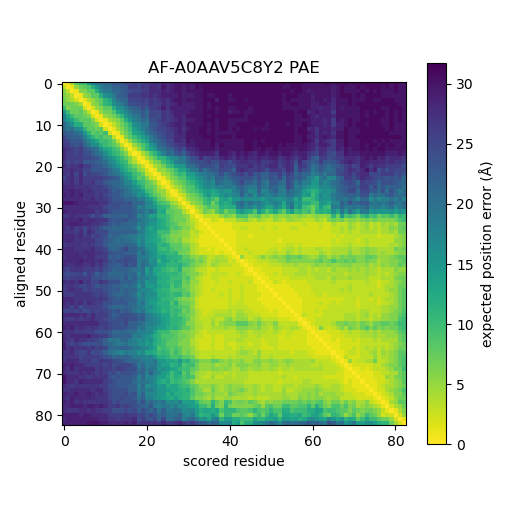 77 ? -8.413 1.768 3.556 1.00 85.81 77 VAL A CA 1
ATOM 577 C C . VAL A 1 77 ? -7.990 1.600 5.023 1.00 85.81 77 VAL A C 1
ATOM 579 O O . VAL A 1 77 ? -7.153 2.381 5.503 1.00 85.81 77 VAL A O 1
ATOM 582 N N . PRO A 1 78 ? -8.538 0.612 5.755 1.00 79.94 78 PRO A N 1
ATOM 583 C CA . PRO A 1 78 ? -8.114 0.299 7.113 1.00 79.94 78 PRO A CA 1
ATOM 584 C C . PRO A 1 78 ? -6.624 -0.051 7.140 1.00 79.94 78 PRO A C 1
ATOM 586 O O . PRO A 1 78 ? -6.129 -0.797 6.306 1.00 79.94 78 PRO A O 1
ATOM 589 N N . CYS A 1 79 ? -5.879 0.511 8.092 1.00 73.56 79 CYS A N 1
ATOM 590 C CA . CYS A 1 79 ? -4.458 0.171 8.263 1.00 73.56 79 CYS A CA 1
ATOM 591 C C . CYS A 1 79 ? -4.246 -1.024 9.197 1.00 73.56 79 CYS A C 1
ATOM 593 O O . CYS A 1 79 ? -3.174 -1.617 9.180 1.00 73.56 79 CYS A O 1
ATOM 595 N N . ASN A 1 80 ? -5.261 -1.349 9.998 1.00 71.88 80 ASN A N 1
ATOM 596 C CA . ASN A 1 80 ? -5.329 -2.555 10.800 1.00 71.88 80 ASN A CA 1
ATOM 597 C C . ASN A 1 80 ? -6.553 -3.310 10.303 1.00 71.88 80 ASN A C 1
ATOM 599 O O . ASN A 1 80 ? -7.668 -2.797 10.393 1.00 71.88 80 ASN A O 1
ATOM 603 N N . HIS A 1 81 ? -6.322 -4.483 9.738 1.00 69.50 81 HIS A N 1
ATOM 604 C CA . HIS A 1 81 ? -7.367 -5.473 9.598 1.00 69.50 81 HIS A CA 1
ATOM 605 C C . HIS A 1 81 ? -7.217 -6.390 10.808 1.00 69.50 81 HIS A C 1
ATOM 607 O O . HIS A 1 81 ? -6.151 -6.984 10.994 1.00 69.50 81 HIS A O 1
ATOM 613 N N . ASP A 1 82 ? -8.222 -6.384 11.684 1.00 61.09 82 ASP A N 1
ATOM 614 C CA . ASP A 1 82 ? -8.249 -7.280 12.835 1.00 61.09 82 ASP A CA 1
ATOM 615 C C . ASP A 1 82 ? -8.282 -8.729 12.327 1.00 61.09 82 ASP A C 1
ATOM 617 O O . ASP A 1 82 ? -8.943 -9.032 11.330 1.00 61.09 82 ASP A O 1
ATOM 621 N N . MET A 1 83 ? -7.475 -9.575 12.969 1.00 47.94 83 MET A N 1
ATOM 622 C CA . MET A 1 83 ? -7.382 -11.014 12.699 1.00 47.94 83 MET A CA 1
ATOM 623 C C . MET A 1 83 ? -8.656 -11.730 13.124 1.00 47.94 83 MET A C 1
ATOM 625 O O . MET A 1 83 ? -9.166 -11.390 14.216 1.00 47.94 83 MET A O 1
#

Organism: NCBI:txid191504

Foldseek 3Di:
DDDDDDDDDDPPPPPPPDDDDDDDDDDPPPPLQWQLNVQVVVDLCSNVCSVLLCVVQVRDPVSSVVDDPVVCVVSVHDPDRDD

Solvent-accessible surface area (backbone atoms only — not comparable to full-atom values): 5663 Å² total; per-residue (Å²): 138,86,82,84,83,83,88,86,75,87,81,81,75,82,79,78,82,82,75,82,80,81,80,79,75,85,65,92,79,68,71,84,65,44,39,49,60,50,32,54,71,68,43,75,69,52,42,82,45,26,70,61,50,25,65,74,37,65,60,35,50,68,48,50,72,72,53,54,67,73,59,39,51,75,71,72,41,76,90,69,62,84,132

Radius of gyration: 24.19 Å; Cα contacts (8 Å, |Δi|>4): 45; chains: 1; bounding box: 45×72×26 Å

InterPro domains:
  IPR019083 Small ribosomal subunit protein mS41, SAM domain [PF09597] (25-80)
  IPR019083 Small ribosomal subunit protein mS41, SAM domain [SM01238] (35-82)

Sequence (83 aa):
MALACASHTRRLLLAGAGAPARFFHAQPYQAKVGVVEFLNGIGKGVETHAAKIEEAVGGNLQRLLETRTLRFKKLGVPCNHDM

Secondary structure (DSSP, 8-state):
------------------------PPPTT-----HHHHHHHH-TTGGGGHHHHHHHHTT-HHHHHH--HHHHHHTT--S----